Protein AF-A0A2V8V8C6-F1 (afdb_monomer_lite)

pLDDT: mean 72.69, std 6.06, range [58.44, 80.94]

Sequence (55 aa):
FVPSENIKGKPLLIYWSYEAPTEDLVDYNLRHFVDLAQHFFTKTRWRRTFMLIHG

Structure (mmCIF, N/CA/C/O backbone):
data_AF-A0A2V8V8C6-F1
#
_entry.id   AF-A0A2V8V8C6-F1
#
loop_
_atom_site.group_PDB
_atom_site.id
_atom_site.type_symbol
_atom_site.label_atom_id
_atom_site.label_alt_id
_atom_site.label_comp_id
_atom_site.label_asym_id
_atom_site.label_entity_id
_atom_site.label_seq_id
_atom_site.pdbx_PDB_ins_code
_atom_site.Cartn_x
_atom_site.Cartn_y
_atom_site.Cartn_z
_atom_site.occupancy
_atom_site.B_iso_or_equiv
_atom_site.auth_seq_id
_atom_site.auth_comp_id
_atom_site.auth_asym_id
_atom_site.auth_atom_id
_atom_site.pdbx_PDB_model_num
ATOM 1 N N . PHE A 1 1 ? -11.714 5.083 28.567 1.00 73.69 1 PHE A N 1
ATOM 2 C CA . PHE A 1 1 ? -12.384 3.846 28.116 1.00 73.69 1 PHE A CA 1
ATOM 3 C C . PHE A 1 1 ? -13.021 4.107 26.761 1.00 73.69 1 PHE A C 1
ATOM 5 O O . PHE A 1 1 ? -13.591 5.177 26.593 1.00 73.69 1 PHE A O 1
ATOM 12 N N . VAL A 1 2 ? -12.875 3.198 25.794 1.00 71.25 2 VAL A N 1
ATOM 13 C CA . VAL A 1 2 ? -13.530 3.315 24.479 1.00 71.25 2 VAL A CA 1
ATOM 14 C C . VAL A 1 2 ? -14.861 2.555 24.553 1.00 71.25 2 VAL A C 1
ATOM 16 O O . VAL A 1 2 ? -14.828 1.382 24.926 1.00 71.25 2 VAL A O 1
ATOM 19 N N . PRO A 1 3 ? -16.014 3.184 24.252 1.00 80.94 3 PRO A N 1
ATOM 20 C CA . PRO A 1 3 ? -17.303 2.491 24.185 1.00 80.94 3 PRO A CA 1
ATOM 21 C C . PRO A 1 3 ? -17.247 1.310 23.208 1.00 80.94 3 PRO A C 1
ATOM 23 O O . PRO A 1 3 ? -16.676 1.447 22.125 1.00 80.94 3 PRO A O 1
ATOM 26 N N . SER A 1 4 ? -17.837 0.164 23.564 1.00 77.94 4 SER A N 1
ATOM 27 C CA . SER A 1 4 ? -17.816 -1.054 22.731 1.00 77.94 4 SER A CA 1
ATOM 28 C C . SER A 1 4 ? -18.425 -0.836 21.344 1.00 77.94 4 SER A C 1
ATOM 30 O O . SER A 1 4 ? -17.965 -1.427 20.373 1.00 77.94 4 SER A O 1
ATOM 32 N N . GLU A 1 5 ? -19.393 0.071 21.236 1.00 80.06 5 GLU A N 1
ATOM 33 C CA . GLU A 1 5 ? -20.038 0.484 19.984 1.00 80.06 5 GLU A CA 1
ATOM 34 C C . GLU A 1 5 ? -19.063 1.127 18.983 1.00 80.06 5 GLU A C 1
ATOM 36 O O . GLU A 1 5 ? -19.257 1.040 17.773 1.00 80.06 5 GLU A O 1
ATOM 41 N N . ASN A 1 6 ? -17.971 1.727 19.470 1.00 79.44 6 ASN A N 1
ATOM 42 C CA . ASN A 1 6 ? -16.948 2.347 18.625 1.00 79.44 6 ASN A CA 1
ATOM 43 C C . ASN A 1 6 ? -15.882 1.344 18.146 1.00 79.44 6 ASN A C 1
ATOM 45 O O . ASN A 1 6 ? -14.996 1.707 17.366 1.00 79.44 6 ASN A O 1
ATOM 49 N N . ILE A 1 7 ? -15.949 0.082 18.585 1.00 77.81 7 ILE A N 1
ATOM 50 C CA . ILE A 1 7 ? -15.038 -0.979 18.147 1.00 77.81 7 ILE A CA 1
ATOM 51 C C . ILE A 1 7 ? -15.564 -1.551 16.826 1.00 77.81 7 ILE A C 1
ATOM 53 O O . ILE A 1 7 ? -16.389 -2.458 16.805 1.00 77.81 7 ILE A O 1
ATOM 57 N N . LYS A 1 8 ? -15.063 -1.031 15.697 1.00 79.25 8 LYS A N 1
ATOM 58 C CA . LYS A 1 8 ? -15.493 -1.466 14.353 1.00 79.25 8 LYS A CA 1
ATOM 59 C C . LYS A 1 8 ? -15.081 -2.899 13.980 1.00 79.25 8 LYS A C 1
ATOM 61 O O . LYS A 1 8 ? -15.639 -3.454 13.041 1.00 79.25 8 LYS A O 1
ATOM 66 N N . GLY A 1 9 ? -14.115 -3.496 14.679 1.00 75.69 9 GLY A N 1
ATOM 67 C CA . GLY A 1 9 ? 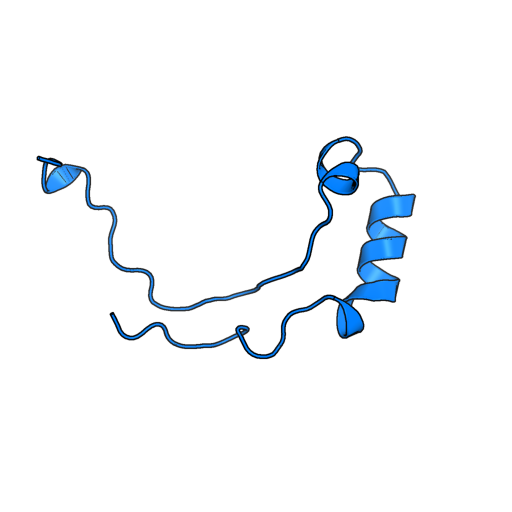-13.679 -4.875 14.447 1.00 75.69 9 GLY A CA 1
ATOM 68 C C . GLY A 1 9 ? -12.188 -5.098 14.687 1.00 75.69 9 GLY A C 1
ATOM 69 O O . GLY A 1 9 ? -11.467 -4.188 15.099 1.00 75.69 9 GLY A O 1
ATOM 70 N N . LYS A 1 10 ? -11.734 -6.328 14.421 1.00 76.88 10 LYS A N 1
ATOM 71 C CA . LYS A 1 10 ? -10.317 -6.717 14.460 1.00 76.88 10 LYS A CA 1
ATOM 72 C C . LYS A 1 10 ? -9.758 -6.768 13.033 1.00 76.88 10 LYS A C 1
ATOM 74 O O . LYS A 1 10 ? -10.445 -7.283 12.150 1.00 76.88 10 LYS A O 1
ATOM 79 N N . PRO A 1 11 ? -8.545 -6.255 12.779 1.00 78.44 11 PRO A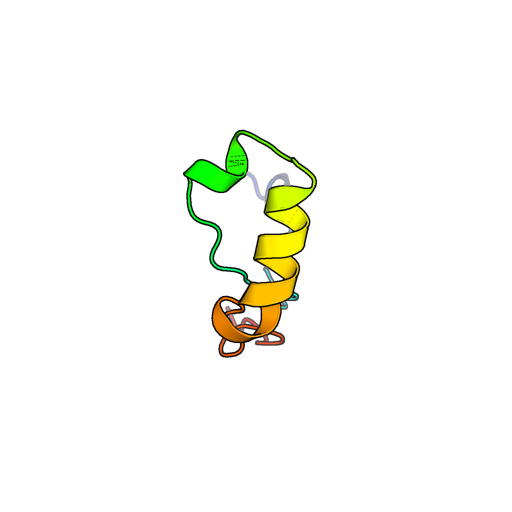 N 1
ATOM 80 C CA . PRO A 1 11 ? -7.914 -6.388 11.472 1.00 78.44 11 PRO A CA 1
ATOM 81 C C . PRO A 1 11 ? -7.627 -7.868 11.192 1.00 78.44 11 PRO A C 1
ATOM 83 O O . PRO A 1 11 ? -7.042 -8.546 12.029 1.00 78.44 11 PRO A O 1
ATOM 86 N N . LEU A 1 12 ? -8.053 -8.365 10.028 1.00 78.12 12 LEU A N 1
ATOM 87 C CA . LEU A 1 12 ? -7.928 -9.785 9.670 1.00 78.12 12 LEU A CA 1
ATOM 88 C C . LEU A 1 12 ? -6.797 -10.043 8.667 1.00 78.12 12 LEU A C 1
ATOM 90 O O . LEU A 1 12 ? -6.086 -11.038 8.769 1.00 78.12 12 LEU A O 1
ATOM 94 N N . LEU A 1 13 ? -6.607 -9.144 7.698 1.00 76.81 13 LEU A N 1
ATOM 95 C CA . LEU A 1 13 ? -5.673 -9.336 6.591 1.00 76.81 13 LEU A CA 1
ATOM 96 C C . LEU A 1 13 ? -5.045 -8.006 6.178 1.00 76.81 13 LEU A C 1
ATOM 98 O O . LEU A 1 13 ? -5.742 -7.003 6.018 1.00 76.81 13 LEU A O 1
ATOM 102 N N . ILE A 1 14 ? -3.738 -8.017 5.932 1.00 78.38 14 ILE A N 1
ATOM 103 C CA . ILE A 1 14 ? -3.063 -6.918 5.239 1.00 78.38 14 ILE A CA 1
ATOM 104 C C . ILE A 1 14 ? -3.168 -7.183 3.736 1.00 78.38 14 ILE A C 1
ATOM 106 O O . ILE A 1 14 ? -2.408 -7.977 3.181 1.00 78.38 14 ILE A O 1
ATOM 110 N N . TYR A 1 15 ? -4.119 -6.519 3.076 1.00 74.12 15 TYR A N 1
ATOM 111 C CA . TYR A 1 15 ? -4.281 -6.614 1.621 1.00 74.12 15 TYR A CA 1
ATOM 112 C C . TYR A 1 15 ? -3.037 -6.099 0.886 1.00 74.12 15 TYR A C 1
ATOM 114 O O . TYR A 1 15 ? -2.527 -6.762 -0.011 1.00 74.12 15 TYR A O 1
ATOM 122 N N . TRP A 1 16 ? -2.510 -4.941 1.292 1.00 74.31 16 TRP A N 1
ATOM 123 C CA . TRP A 1 16 ? -1.374 -4.321 0.621 1.00 74.31 16 TRP A CA 1
ATOM 124 C C . TRP A 1 16 ? -0.637 -3.355 1.552 1.00 74.31 16 TRP A C 1
ATOM 126 O O . TRP A 1 16 ? -1.243 -2.717 2.413 1.00 74.31 16 TRP A O 1
ATOM 136 N N . SER A 1 17 ? 0.686 -3.275 1.403 1.00 74.44 17 SER A N 1
ATOM 137 C CA . SER A 1 17 ? 1.546 -2.374 2.170 1.00 74.44 17 SER A CA 1
ATOM 138 C C . SER A 1 17 ? 2.672 -1.879 1.271 1.00 74.44 17 SER A C 1
ATOM 140 O O . SER A 1 17 ? 3.513 -2.660 0.819 1.00 74.44 17 SER A O 1
ATOM 142 N N . TYR A 1 18 ? 2.666 -0.576 1.017 1.00 75.81 18 TYR A N 1
ATOM 143 C CA . TYR A 1 18 ? 3.641 0.113 0.186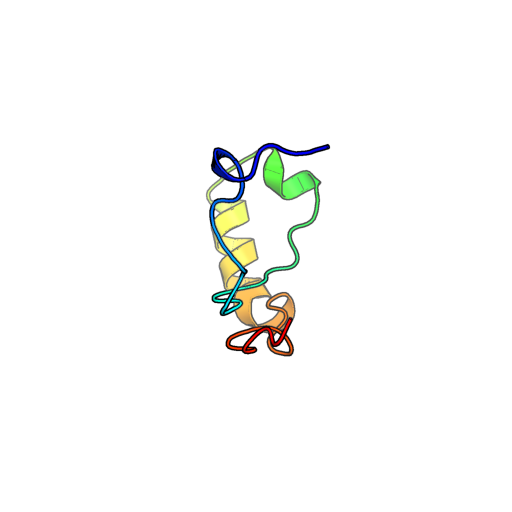 1.00 75.81 18 TYR A CA 1
ATOM 144 C C . TYR A 1 18 ? 4.402 1.136 1.024 1.00 75.81 18 TYR A C 1
ATOM 146 O O . TYR A 1 18 ? 3.845 1.753 1.935 1.00 75.81 18 TYR A O 1
ATOM 154 N N . GLU A 1 19 ? 5.688 1.288 0.743 1.00 70.12 19 GLU A N 1
ATOM 155 C CA . GLU A 1 19 ? 6.522 2.304 1.368 1.00 70.12 19 GLU A CA 1
ATOM 156 C C . GLU A 1 19 ? 6.403 3.620 0.594 1.00 70.12 19 GLU A C 1
ATOM 158 O O . GLU A 1 19 ? 7.105 3.836 -0.391 1.00 70.12 19 GLU A O 1
ATOM 163 N N . ALA A 1 20 ? 5.471 4.473 1.028 1.00 68.50 20 ALA A N 1
ATOM 164 C CA . ALA A 1 20 ? 5.278 5.808 0.472 1.00 68.50 20 ALA A CA 1
ATOM 165 C C . ALA A 1 20 ? 6.101 6.839 1.274 1.00 68.50 20 ALA A C 1
ATOM 167 O O . ALA A 1 20 ? 5.836 7.006 2.470 1.00 68.50 20 ALA A O 1
ATOM 168 N N . PRO A 1 21 ? 7.102 7.507 0.673 1.00 64.88 21 PRO A N 1
ATOM 169 C CA . PRO A 1 21 ? 7.785 8.635 1.302 1.00 64.88 21 PRO A CA 1
ATOM 170 C C . PRO A 1 21 ? 6.839 9.843 1.434 1.00 64.88 21 PRO A C 1
ATOM 172 O O . PRO A 1 21 ? 5.897 10.006 0.669 1.00 64.88 21 PRO A O 1
ATOM 175 N N . THR A 1 22 ? 7.062 10.702 2.428 1.00 62.31 22 THR A N 1
ATOM 176 C CA . THR A 1 22 ? 6.139 11.801 2.782 1.00 62.31 22 THR A CA 1
ATOM 177 C C . THR A 1 22 ? 5.945 12.830 1.661 1.00 62.31 22 THR A C 1
ATOM 179 O O . THR A 1 22 ? 4.883 13.441 1.564 1.00 62.31 22 THR A O 1
ATOM 182 N N . GLU A 1 23 ? 6.947 13.005 0.800 1.00 61.50 23 GLU A N 1
ATOM 183 C CA . GLU A 1 23 ? 6.926 13.935 -0.341 1.00 61.50 23 GLU A CA 1
ATOM 184 C C . GLU A 1 23 ? 5.880 13.547 -1.398 1.00 61.50 23 GLU A C 1
ATOM 186 O O . GLU A 1 23 ? 5.309 14.411 -2.059 1.00 61.50 23 GLU A O 1
ATOM 191 N N . ASP A 1 24 ? 5.560 12.257 -1.484 1.00 58.72 24 ASP A N 1
ATOM 192 C CA . ASP A 1 24 ? 4.613 11.686 -2.440 1.00 58.72 24 ASP A CA 1
ATOM 193 C C . ASP A 1 24 ? 3.136 11.886 -2.041 1.00 58.72 24 ASP A C 1
ATOM 195 O O . ASP A 1 24 ? 2.232 11.708 -2.853 1.00 58.72 24 ASP A O 1
ATOM 199 N N . LEU A 1 25 ? 2.861 12.281 -0.792 1.00 59.97 25 LEU A N 1
ATOM 200 C CA . LEU A 1 25 ? 1.492 12.520 -0.309 1.00 59.97 25 LEU A CA 1
ATOM 201 C C . LEU A 1 25 ? 0.933 13.889 -0.723 1.00 59.97 25 LEU A C 1
ATOM 203 O O . LEU A 1 25 ? -0.269 14.124 -0.588 1.00 59.97 25 LEU A O 1
ATOM 207 N N . VAL A 1 26 ? 1.798 14.798 -1.177 1.00 63.62 26 VAL A N 1
ATOM 208 C CA . VAL A 1 26 ? 1.457 16.207 -1.418 1.00 63.62 26 VAL A CA 1
ATOM 209 C C . VAL A 1 26 ? 0.999 16.446 -2.858 1.00 63.62 26 VAL A C 1
ATOM 211 O O . VAL A 1 26 ? 0.205 17.356 -3.087 1.00 63.62 26 VAL A O 1
ATOM 214 N N . ASP A 1 27 ? 1.443 15.629 -3.819 1.00 58.44 27 ASP A N 1
ATOM 215 C CA . ASP A 1 27 ? 1.218 15.903 -5.240 1.00 58.44 27 ASP A CA 1
ATOM 216 C C . ASP A 1 27 ? 0.940 14.617 -6.045 1.00 58.44 27 ASP A C 1
ATOM 218 O O . ASP A 1 27 ? 1.841 13.870 -6.431 1.00 58.44 27 ASP A O 1
ATOM 222 N N . TYR A 1 28 ? -0.342 14.347 -6.316 1.00 63.47 28 TYR A N 1
ATOM 223 C CA . TYR A 1 28 ? -0.798 13.196 -7.107 1.00 63.47 28 TYR A CA 1
ATOM 224 C C . TYR A 1 28 ? -0.611 13.449 -8.613 1.00 63.47 28 TYR A C 1
ATOM 226 O O . TYR A 1 28 ? -1.571 13.531 -9.380 1.00 63.47 28 TYR A O 1
ATOM 234 N N . ASN A 1 29 ? 0.640 13.591 -9.049 1.00 71.75 29 ASN A N 1
ATOM 235 C CA . ASN A 1 29 ? 0.993 13.829 -10.448 1.00 71.75 29 ASN A CA 1
ATOM 236 C C . ASN A 1 29 ? 1.247 12.526 -11.229 1.00 71.75 29 ASN A C 1
ATOM 238 O O . ASN A 1 29 ? 1.632 11.498 -10.676 1.00 71.75 29 ASN A O 1
ATOM 242 N N . LEU A 1 30 ? 1.127 12.577 -12.562 1.00 76.44 30 LEU A N 1
ATOM 243 C CA . LEU A 1 30 ? 1.439 11.452 -13.468 1.00 76.44 30 LEU A CA 1
ATOM 244 C C . LEU A 1 30 ? 2.851 10.879 -13.256 1.00 76.44 30 LEU A C 1
ATOM 246 O O . LEU A 1 30 ? 3.069 9.678 -13.396 1.00 76.44 30 LEU A O 1
ATOM 250 N N . ARG A 1 31 ? 3.806 11.734 -12.876 1.00 73.44 31 ARG A N 1
ATOM 251 C CA . ARG A 1 31 ? 5.179 11.335 -12.538 1.00 73.44 31 ARG A CA 1
ATOM 252 C C . ARG A 1 31 ? 5.236 10.422 -11.316 1.00 73.44 31 ARG A C 1
ATOM 254 O O . ARG A 1 31 ? 5.983 9.454 -11.332 1.00 73.44 31 ARG A O 1
ATOM 261 N N . HIS A 1 32 ? 4.409 10.702 -10.314 1.00 76.12 32 HIS A N 1
ATOM 262 C CA . HIS A 1 32 ? 4.294 9.893 -9.109 1.00 76.12 32 HIS A CA 1
ATOM 263 C C . HIS A 1 32 ? 3.692 8.515 -9.429 1.00 76.12 32 HIS A C 1
ATOM 265 O O . HIS A 1 32 ? 4.193 7.498 -8.964 1.00 76.12 32 HIS A O 1
ATOM 271 N N . PHE A 1 33 ? 2.705 8.443 -10.330 1.00 77.44 33 PHE A N 1
ATOM 272 C CA . PHE A 1 33 ? 2.169 7.156 -10.794 1.00 77.44 33 PHE A CA 1
ATOM 273 C C . PHE A 1 33 ? 3.215 6.310 -11.540 1.00 77.44 33 PHE A C 1
ATOM 275 O O . PHE A 1 33 ? 3.287 5.096 -11.347 1.00 77.44 33 PHE A O 1
ATOM 282 N N . VAL A 1 34 ? 4.049 6.944 -12.372 1.00 79.25 34 VAL A N 1
ATOM 283 C CA . VAL A 1 34 ? 5.158 6.261 -13.056 1.00 79.25 34 VAL A CA 1
ATOM 284 C C . VAL A 1 34 ? 6.224 5.801 -12.056 1.00 79.25 34 VAL A C 1
ATOM 286 O O . VAL A 1 34 ? 6.697 4.674 -12.181 1.00 79.25 34 VAL A O 1
ATOM 289 N N . ASP A 1 35 ? 6.560 6.614 -11.049 1.00 77.88 35 ASP A N 1
ATOM 290 C CA . ASP A 1 35 ? 7.483 6.230 -9.969 1.00 77.88 35 ASP A CA 1
ATOM 291 C C . ASP A 1 35 ? 6.946 5.031 -9.179 1.00 77.88 35 ASP A C 1
ATOM 293 O O . ASP A 1 35 ? 7.650 4.036 -9.003 1.00 77.88 35 ASP A O 1
ATOM 297 N N . LEU A 1 36 ? 5.659 5.058 -8.812 1.00 77.44 36 LEU A N 1
ATOM 298 C CA . LEU A 1 36 ? 4.979 3.922 -8.192 1.00 77.44 36 LEU A CA 1
ATOM 299 C C . LEU A 1 36 ? 5.045 2.674 -9.057 1.00 77.44 36 LEU A C 1
ATOM 301 O O . LEU A 1 36 ? 5.292 1.606 -8.518 1.00 77.44 36 LEU A O 1
ATOM 305 N N . ALA A 1 37 ? 4.813 2.780 -10.366 1.00 78.44 37 ALA A N 1
ATOM 306 C CA . ALA A 1 37 ? 4.848 1.631 -11.266 1.00 78.44 37 ALA A CA 1
ATOM 307 C C . ALA A 1 37 ? 6.270 1.060 -11.411 1.00 78.44 37 ALA A C 1
ATOM 309 O O . ALA A 1 37 ? 6.447 -0.159 -11.390 1.00 78.44 37 ALA A O 1
ATOM 310 N N . GLN A 1 38 ? 7.288 1.921 -11.510 1.00 79.19 38 GLN A N 1
ATOM 311 C CA . GLN A 1 38 ? 8.693 1.509 -11.611 1.00 79.19 38 GLN A CA 1
ATOM 312 C C . GLN A 1 38 ? 9.200 0.881 -10.312 1.00 79.19 38 GLN A C 1
ATOM 314 O O . GLN A 1 38 ? 9.872 -0.150 -10.332 1.00 79.19 38 GLN A O 1
ATOM 319 N N . HIS A 1 39 ? 8.841 1.471 -9.175 1.00 78.75 39 HIS A N 1
ATOM 320 C CA . HIS A 1 39 ? 9.236 0.993 -7.857 1.00 78.75 39 HIS A CA 1
ATOM 321 C C . HIS A 1 39 ? 8.218 0.039 -7.230 1.00 78.75 39 HIS A C 1
ATOM 323 O O . HIS A 1 39 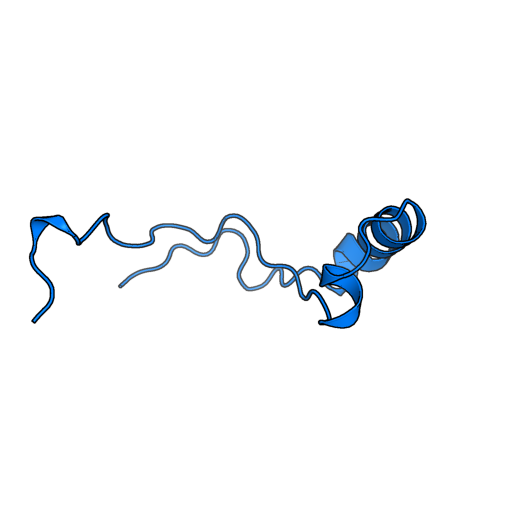? 8.411 -0.391 -6.092 1.00 78.75 39 HIS A O 1
ATOM 329 N N . PHE A 1 40 ? 7.175 -0.349 -7.970 1.00 75.62 40 PHE A N 1
ATOM 330 C CA . PHE A 1 40 ? 6.091 -1.199 -7.487 1.00 75.62 40 PHE A CA 1
ATOM 331 C C . PHE A 1 40 ? 6.641 -2.486 -6.883 1.00 75.62 40 PHE A C 1
ATOM 333 O O . PHE A 1 40 ? 6.290 -2.852 -5.769 1.00 75.62 40 PHE A O 1
ATOM 340 N N . PHE A 1 41 ? 7.567 -3.151 -7.569 1.00 71.56 41 PHE A N 1
ATOM 341 C CA . PHE A 1 41 ? 8.123 -4.416 -7.095 1.00 71.56 41 PHE A CA 1
ATOM 342 C C . PHE A 1 41 ? 9.174 -4.247 -5.995 1.00 71.56 41 PHE A C 1
ATOM 344 O O . PHE A 1 41 ? 9.314 -5.134 -5.155 1.00 71.56 41 PHE A O 1
ATOM 351 N N . THR A 1 42 ? 9.880 -3.118 -5.962 1.00 70.56 42 THR A N 1
ATOM 352 C CA . THR A 1 42 ? 11.007 -2.881 -5.047 1.00 70.56 42 THR A CA 1
ATOM 353 C C . THR A 1 42 ? 10.574 -2.276 -3.712 1.00 70.56 42 THR A C 1
ATOM 355 O O . THR A 1 42 ? 11.100 -2.659 -2.671 1.00 70.56 42 THR A O 1
ATOM 358 N N . LYS A 1 43 ? 9.615 -1.343 -3.731 1.00 73.19 43 LYS A N 1
ATOM 359 C CA . LYS A 1 43 ? 9.078 -0.656 -2.541 1.00 73.19 43 LYS A CA 1
ATOM 360 C C . LYS A 1 43 ? 7.835 -1.345 -1.964 1.00 73.19 43 LYS A C 1
ATOM 362 O O . LYS A 1 43 ? 7.453 -1.058 -0.826 1.00 73.19 43 LYS A O 1
ATOM 367 N N . THR A 1 44 ? 7.200 -2.271 -2.695 1.00 73.25 44 THR A N 1
ATOM 368 C CA . THR A 1 44 ? 6.139 -3.100 -2.100 1.00 73.25 44 THR A CA 1
ATOM 369 C C . THR A 1 44 ? 6.744 -4.010 -1.042 1.00 73.25 44 THR A C 1
ATOM 371 O O . THR A 1 44 ? 7.641 -4.812 -1.302 1.00 73.25 44 THR A O 1
ATOM 374 N N . ARG A 1 45 ? 6.232 -3.907 0.186 1.00 75.75 45 ARG A N 1
ATOM 375 C CA . ARG A 1 45 ? 6.689 -4.727 1.310 1.00 75.75 45 ARG A CA 1
ATOM 376 C C . ARG A 1 45 ? 5.992 -6.082 1.281 1.00 75.75 45 ARG A C 1
ATOM 378 O O . ARG A 1 45 ? 5.141 -6.375 2.121 1.00 75.75 45 ARG A O 1
ATOM 385 N N . TRP A 1 46 ? 6.413 -6.926 0.345 1.00 77.12 46 TRP A N 1
ATOM 386 C CA . TRP A 1 46 ? 5.846 -8.256 0.092 1.00 77.12 46 TRP A CA 1
ATOM 387 C C . TRP A 1 46 ? 5.731 -9.130 1.340 1.00 77.12 46 TRP A C 1
ATOM 389 O O . TRP A 1 46 ? 4.754 -9.850 1.502 1.00 77.12 46 TRP A O 1
ATOM 399 N N . ARG A 1 47 ? 6.679 -9.004 2.280 1.00 69.81 47 ARG A N 1
ATOM 400 C CA . ARG A 1 47 ? 6.692 -9.762 3.543 1.00 69.81 47 ARG A CA 1
ATOM 401 C C . ARG A 1 47 ? 5.434 -9.561 4.401 1.00 69.81 47 ARG A C 1
ATOM 403 O O . ARG A 1 47 ? 5.193 -10.346 5.309 1.00 69.81 47 ARG A O 1
ATOM 410 N N . ARG A 1 48 ? 4.667 -8.491 4.167 1.00 68.06 48 ARG A N 1
ATOM 411 C CA . ARG A 1 48 ? 3.432 -8.176 4.903 1.00 68.06 48 ARG A CA 1
ATOM 412 C C . ARG A 1 48 ? 2.182 -8.301 4.035 1.00 68.06 48 ARG A C 1
ATOM 414 O O . ARG A 1 48 ? 1.087 -8.185 4.567 1.00 68.06 48 ARG A O 1
ATOM 421 N N . THR A 1 49 ? 2.319 -8.508 2.729 1.00 69.06 49 THR A N 1
ATOM 422 C CA . THR A 1 49 ? 1.185 -8.668 1.815 1.00 69.06 49 THR A CA 1
ATOM 423 C C . THR A 1 49 ? 0.571 -10.052 2.013 1.00 69.06 49 THR A C 1
ATOM 425 O O . THR A 1 49 ? 1.296 -11.036 2.126 1.00 69.06 49 THR A O 1
ATOM 428 N N . PHE A 1 50 ? -0.759 -10.124 2.097 1.00 69.31 50 PHE A N 1
ATOM 429 C CA . PHE A 1 50 ? -1.515 -11.351 2.388 1.00 69.31 50 PHE A CA 1
ATOM 430 C C . PHE A 1 50 ? -1.187 -12.010 3.732 1.00 69.31 50 PHE A C 1
ATOM 432 O O . PHE A 1 50 ? -1.518 -13.172 3.965 1.00 69.31 50 PHE A O 1
ATOM 439 N N . MET A 1 51 ? -0.570 -11.268 4.650 1.00 74.06 51 MET A N 1
ATOM 440 C CA . MET A 1 51 ? -0.327 -11.776 5.987 1.00 74.06 51 MET A CA 1
ATOM 441 C C . MET A 1 51 ? -1.627 -11.706 6.790 1.00 74.06 51 MET A C 1
ATOM 443 O O . MET A 1 51 ? -2.193 -10.625 6.991 1.00 74.06 51 MET A O 1
ATOM 447 N N . LEU A 1 52 ? -2.099 -12.870 7.235 1.00 70.19 52 LEU A N 1
ATOM 448 C CA . LEU A 1 52 ? -3.199 -12.980 8.185 1.00 70.19 52 LEU A CA 1
ATOM 449 C C . LEU A 1 52 ? -2.730 -12.445 9.538 1.00 70.19 52 LEU A C 1
ATOM 451 O O . LEU A 1 52 ? -1.760 -12.943 10.121 1.00 70.19 52 LEU A O 1
ATOM 455 N N . ILE A 1 53 ? -3.412 -11.409 10.021 1.00 71.94 53 ILE A N 1
ATOM 456 C CA . ILE A 1 53 ? -3.140 -10.842 11.337 1.00 71.94 53 ILE A CA 1
ATOM 457 C C . ILE A 1 53 ? -3.871 -11.718 12.350 1.00 71.94 53 ILE A C 1
ATOM 459 O O . ILE A 1 53 ? -5.097 -11.729 12.412 1.00 71.94 53 ILE A O 1
ATOM 463 N 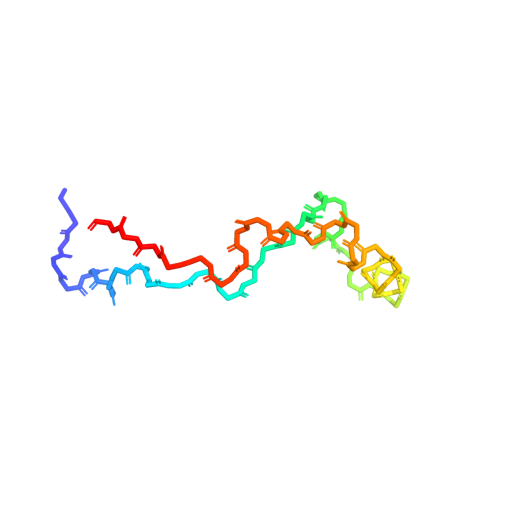N . HIS A 1 54 ? -3.099 -12.456 13.139 1.00 67.62 54 HIS A N 1
ATOM 464 C CA . HIS A 1 54 ? -3.604 -13.159 14.310 1.00 67.62 54 HIS A CA 1
ATOM 465 C C . HIS A 1 54 ? -3.367 -12.227 15.501 1.00 67.62 54 HIS A C 1
ATOM 467 O O . HIS A 1 54 ? -2.219 -11.889 15.793 1.00 67.62 54 HIS A O 1
ATOM 473 N N . GLY A 1 55 ? -4.451 -11.726 16.094 1.00 59.81 55 GLY A N 1
ATOM 474 C CA . GLY A 1 55 ? -4.442 -10.777 17.211 1.00 59.81 55 GLY A CA 1
ATOM 475 C C . GLY A 1 55 ? -5.040 -11.356 18.478 1.00 59.81 55 GLY A C 1
ATOM 476 O O . GLY A 1 55 ? -5.877 -1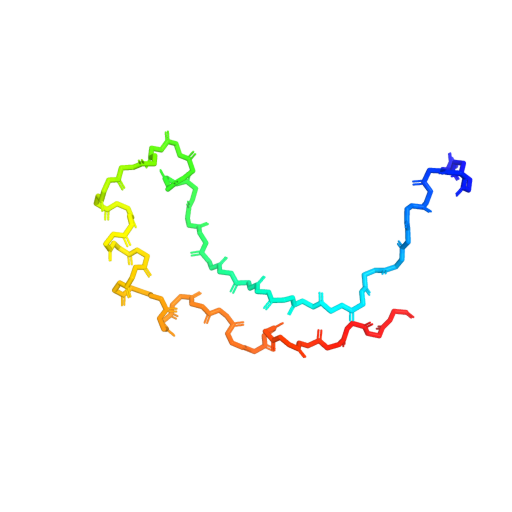2.279 18.364 1.00 59.81 55 GLY A O 1
#

Radius of gyration: 15.89 Å; chains: 1; bounding box: 31×29×42 Å

Foldseek 3Di:
DDPPVPCPDDDFADQWDFDDDPVLVPDPDPVSVVVCVVCVPPRTPVVRHGDTDDD

Secondary structure (DSSP, 8-state):
---GGG------B----B---GGGGS---HHHHHHHHHSHHHHB-GGGTT-B---